Protein AF-A0A0F9GD75-F1 (afdb_monomer_lite)

pLDDT: mean 78.88, std 12.41, range [39.81, 94.0]

Foldseek 3Di:
DVVVVVLVVLLVVLVVLLVQLVVLQVVLVVVVVCVVVPVVDDDPPCPPVSVVSNLVSVVSNLVSVLSVDPALLVNLVSLLVNLVVLQVQLVVVLVVCVVPPVNCVVCVVVNVVSCVSNVSSVVSNVSSVCSNVVVVD

Organism: NCBI:txid412755

Structure (mmCIF, N/CA/C/O backbone):
data_AF-A0A0F9GD75-F1
#
_entry.id   AF-A0A0F9GD75-F1
#
loop_
_atom_site.group_PDB
_atom_site.id
_atom_site.type_symbol
_atom_site.label_atom_id
_atom_site.label_alt_id
_atom_site.label_comp_id
_atom_site.label_asym_id
_atom_site.label_entity_id
_atom_site.label_seq_id
_atom_site.pdbx_PDB_ins_code
_atom_site.Cartn_x
_atom_site.Cartn_y
_atom_site.Cartn_z
_atom_site.occupancy
_atom_site.B_iso_or_equiv
_atom_site.auth_seq_id
_atom_site.auth_comp_id
_atom_site.auth_asym_id
_atom_site.auth_atom_id
_atom_site.pdbx_PDB_model_num
ATOM 1 N N . MET A 1 1 ? -28.065 5.789 19.081 1.00 60.69 1 MET A N 1
ATOM 2 C CA . MET A 1 1 ? -28.651 5.471 17.757 1.00 60.69 1 MET A CA 1
ATOM 3 C C . MET A 1 1 ? -27.779 5.992 16.607 1.00 60.69 1 MET A C 1
ATOM 5 O O . MET A 1 1 ? -27.308 5.178 15.826 1.00 60.69 1 MET A O 1
ATOM 9 N N . ILE A 1 2 ? -27.422 7.285 16.589 1.00 64.50 2 ILE A N 1
ATOM 10 C CA . ILE A 1 2 ? -26.585 7.931 15.545 1.00 64.50 2 ILE A CA 1
ATOM 11 C C . ILE A 1 2 ? -25.195 7.270 15.353 1.00 64.50 2 ILE A C 1
ATOM 13 O O . ILE A 1 2 ? -24.744 7.073 14.228 1.00 64.50 2 ILE A O 1
ATOM 17 N N . GLN A 1 3 ? -24.518 6.856 16.433 1.00 66.56 3 GLN A N 1
ATOM 18 C CA . GLN A 1 3 ? -23.205 6.188 16.340 1.00 66.56 3 GLN A CA 1
ATOM 19 C C . GLN A 1 3 ? -23.253 4.785 15.710 1.00 66.56 3 GLN A C 1
ATOM 21 O O . GLN A 1 3 ? -22.283 4.345 15.103 1.00 66.56 3 GLN A O 1
ATOM 26 N N . ILE A 1 4 ? -24.365 4.061 15.845 1.00 71.81 4 ILE A N 1
ATOM 27 C CA . ILE A 1 4 ? -24.485 2.696 15.305 1.00 71.81 4 ILE A CA 1
ATOM 28 C C . ILE A 1 4 ? -24.659 2.760 13.785 1.00 71.81 4 ILE A C 1
ATOM 30 O O . ILE A 1 4 ? -24.109 1.943 13.045 1.00 71.81 4 ILE A O 1
ATOM 34 N N . GLU A 1 5 ? -25.395 3.762 13.318 1.00 72.69 5 GLU A N 1
ATOM 35 C CA . GLU A 1 5 ? -25.650 3.997 11.904 1.00 72.69 5 GLU A CA 1
ATOM 36 C C . GLU A 1 5 ? -24.378 4.436 11.165 1.00 72.69 5 GLU A C 1
ATOM 38 O O . GLU A 1 5 ? -24.055 3.884 10.111 1.00 72.69 5 GLU A O 1
ATOM 43 N N . SER A 1 6 ? -23.565 5.312 11.768 1.00 77.38 6 SER A N 1
ATOM 44 C CA . SER A 1 6 ? -22.284 5.732 11.183 1.00 77.38 6 SER A CA 1
ATOM 45 C C . SER A 1 6 ? -21.274 4.581 11.062 1.00 77.38 6 SER A C 1
ATOM 47 O O . SER A 1 6 ? -20.590 4.464 10.041 1.00 77.38 6 SER A O 1
ATOM 49 N N . ILE A 1 7 ? -21.227 3.673 12.044 1.00 78.75 7 ILE A N 1
ATOM 50 C CA . ILE A 1 7 ? -20.385 2.467 11.995 1.00 78.75 7 ILE A CA 1
ATOM 51 C C . ILE A 1 7 ? -20.845 1.524 10.876 1.00 78.75 7 ILE A C 1
ATOM 53 O O . ILE A 1 7 ? -20.011 0.994 10.136 1.00 78.75 7 ILE A O 1
ATOM 57 N N . LYS A 1 8 ? -22.160 1.323 10.713 1.00 83.31 8 LYS A N 1
ATOM 58 C CA . LYS A 1 8 ? -22.709 0.499 9.623 1.00 83.31 8 LYS A CA 1
ATOM 59 C C . LYS A 1 8 ? -22.344 1.067 8.249 1.00 83.31 8 LYS A C 1
ATOM 61 O O . LYS A 1 8 ? -21.915 0.313 7.377 1.00 83.31 8 LYS A O 1
ATOM 66 N N . VAL A 1 9 ? -22.437 2.386 8.069 1.00 85.38 9 VAL A N 1
ATOM 67 C CA . VAL A 1 9 ? -22.056 3.055 6.815 1.00 85.38 9 VAL A CA 1
ATOM 68 C C . VAL A 1 9 ? -20.557 2.910 6.532 1.00 85.38 9 VAL A C 1
ATOM 70 O O . VAL A 1 9 ? -20.184 2.596 5.401 1.00 85.38 9 VAL A O 1
ATOM 73 N N . GLN A 1 10 ? -19.691 3.071 7.540 1.00 85.00 10 GLN A N 1
ATOM 74 C CA . GLN A 1 10 ? -18.244 2.879 7.372 1.00 85.00 10 GLN A CA 1
ATOM 75 C C . GLN A 1 10 ? -17.892 1.452 6.949 1.00 85.00 10 GLN A C 1
ATOM 77 O O . GLN A 1 10 ? -17.134 1.275 5.998 1.00 85.00 10 GLN A O 1
ATOM 82 N N . LYS A 1 11 ? -18.482 0.438 7.593 1.00 86.19 11 LYS A N 1
ATOM 83 C CA . LYS A 1 11 ? -18.265 -0.969 7.220 1.00 86.19 11 LYS 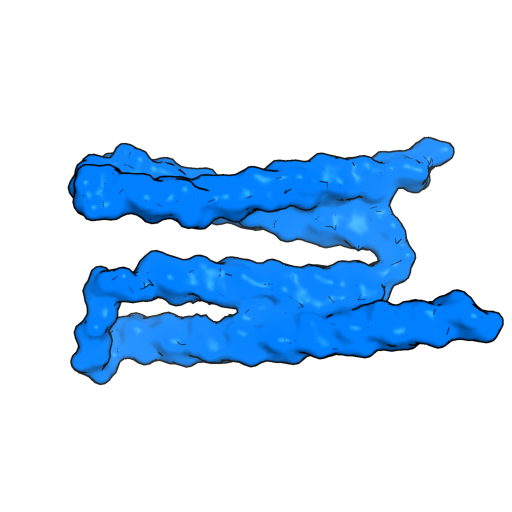A CA 1
ATOM 84 C C . LYS A 1 11 ? -18.767 -1.280 5.810 1.00 86.19 11 LYS A C 1
ATOM 86 O O . LYS A 1 11 ? -18.106 -2.007 5.078 1.00 86.19 11 LYS A O 1
ATOM 91 N N . ARG A 1 12 ? -19.895 -0.694 5.392 1.00 88.69 12 ARG A N 1
ATOM 92 C CA . ARG A 1 12 ? -20.413 -0.849 4.022 1.00 88.69 12 ARG A CA 1
ATOM 93 C C . ARG A 1 12 ? -19.458 -0.258 2.982 1.00 88.69 12 ARG A C 1
ATOM 95 O O . ARG A 1 12 ? -19.184 -0.911 1.982 1.00 88.69 12 ARG A O 1
ATOM 102 N N . ARG A 1 13 ? -18.911 0.938 3.232 1.00 88.69 13 ARG A N 1
ATOM 103 C CA . ARG A 1 13 ? -17.870 1.544 2.377 1.00 88.69 13 ARG A CA 1
ATOM 104 C C . ARG A 1 13 ? -16.609 0.685 2.334 1.00 88.69 13 ARG A C 1
ATOM 106 O O . ARG A 1 13 ? -16.054 0.478 1.264 1.00 88.69 13 ARG A O 1
ATOM 113 N N . GLY A 1 14 ? -16.212 0.136 3.478 1.00 87.62 14 GLY A N 1
ATOM 114 C CA . GLY A 1 14 ? -15.147 -0.853 3.587 1.00 87.62 14 GLY A CA 1
ATOM 115 C C . GLY A 1 14 ? -15.327 -2.054 2.677 1.00 87.62 14 GLY A C 1
ATOM 116 O O . GLY A 1 14 ? -14.421 -2.416 1.938 1.00 87.62 14 GLY A O 1
ATOM 117 N N . LEU A 1 15 ? -16.518 -2.649 2.713 1.00 90.62 15 LEU A N 1
ATOM 118 C CA . LEU A 1 15 ? -16.860 -3.813 1.903 1.00 90.62 15 LEU A CA 1
ATOM 119 C C . LEU A 1 15 ? -16.798 -3.489 0.405 1.00 90.62 15 LEU A C 1
ATOM 121 O O . LEU A 1 15 ? -16.246 -4.265 -0.366 1.00 90.62 15 LEU A O 1
ATOM 125 N N . ILE A 1 16 ? -17.291 -2.312 0.009 1.00 91.19 16 ILE A N 1
ATOM 126 C CA . ILE A 1 16 ? -17.191 -1.820 -1.372 1.00 91.19 16 ILE A CA 1
ATOM 127 C C . ILE A 1 16 ? -15.723 -1.677 -1.791 1.00 91.19 16 ILE A C 1
ATOM 129 O O . ILE A 1 16 ? -15.363 -2.132 -2.871 1.00 91.19 16 ILE A O 1
ATOM 133 N N . LEU A 1 17 ? -14.865 -1.109 -0.936 1.00 88.50 17 LEU A N 1
ATOM 134 C CA . LEU A 1 17 ? -13.429 -1.014 -1.214 1.00 88.50 17 LEU A CA 1
ATOM 135 C C . LEU A 1 17 ? -12.796 -2.399 -1.384 1.00 88.50 17 LEU A C 1
ATOM 137 O O . LEU A 1 17 ? -12.057 -2.598 -2.337 1.00 88.50 17 LEU A O 1
ATOM 141 N N . ILE A 1 18 ? -13.126 -3.375 -0.532 1.00 89.94 18 ILE A N 1
ATOM 142 C CA . ILE A 1 18 ? -12.623 -4.751 -0.684 1.00 89.94 18 ILE A CA 1
ATOM 143 C C . ILE A 1 18 ? -13.038 -5.335 -2.039 1.00 89.94 18 ILE A C 1
ATOM 145 O O . ILE A 1 18 ? -12.194 -5.891 -2.734 1.00 89.94 18 ILE A O 1
ATOM 149 N N . ILE A 1 19 ? -14.305 -5.179 -2.438 1.00 91.12 19 ILE A N 1
ATOM 150 C CA . ILE A 1 19 ? -14.795 -5.669 -3.735 1.00 91.12 19 ILE A CA 1
ATOM 151 C C . ILE A 1 19 ? -14.034 -5.007 -4.887 1.00 91.12 19 ILE A C 1
ATOM 153 O O . ILE A 1 19 ? -13.560 -5.704 -5.779 1.00 91.12 19 ILE A O 1
ATOM 157 N N . ILE A 1 20 ? -13.875 -3.681 -4.859 1.00 88.81 20 ILE A N 1
ATOM 158 C CA . ILE A 1 20 ? -13.138 -2.945 -5.896 1.00 88.81 20 ILE A CA 1
ATOM 159 C C . ILE A 1 20 ? -11.682 -3.419 -5.957 1.00 88.81 20 ILE A C 1
ATOM 161 O O . ILE A 1 20 ? -11.176 -3.688 -7.043 1.00 88.81 20 ILE A O 1
ATOM 165 N N . GLY A 1 21 ? -11.024 -3.567 -4.805 1.00 86.88 21 GLY A N 1
ATOM 166 C CA . GLY A 1 21 ? -9.648 -4.053 -4.721 1.00 86.88 21 GLY A CA 1
ATOM 167 C C . GLY A 1 21 ? -9.495 -5.466 -5.284 1.00 86.88 21 GLY A C 1
ATOM 168 O O . GLY A 1 21 ? -8.574 -5.717 -6.053 1.00 86.88 21 GLY A O 1
ATOM 169 N N . LEU A 1 22 ? -10.428 -6.372 -4.974 1.00 89.50 22 LEU A N 1
ATOM 170 C CA . LEU A 1 22 ? -10.442 -7.732 -5.520 1.00 89.50 22 LEU A CA 1
ATOM 171 C C . LEU A 1 22 ? -10.647 -7.753 -7.037 1.00 89.50 22 LEU A C 1
ATOM 173 O O . LEU A 1 22 ? -9.955 -8.498 -7.724 1.00 89.50 22 LEU A O 1
ATOM 177 N N . ILE A 1 23 ? -11.557 -6.931 -7.568 1.00 90.00 23 ILE A N 1
ATOM 178 C CA . ILE A 1 23 ? -11.765 -6.810 -9.020 1.00 90.00 23 ILE A CA 1
ATOM 179 C C . ILE A 1 23 ? -10.480 -6.333 -9.699 1.00 90.00 23 ILE A C 1
ATOM 181 O O . ILE A 1 23 ? -10.073 -6.915 -10.703 1.00 90.00 23 ILE A O 1
ATOM 185 N N . PHE A 1 24 ? -9.824 -5.315 -9.132 1.00 84.06 24 PHE A N 1
ATOM 186 C CA . PHE A 1 24 ? -8.543 -4.825 -9.636 1.00 84.06 24 PHE A CA 1
ATOM 187 C C . PHE A 1 24 ? -7.484 -5.926 -9.643 1.00 84.06 24 PHE A C 1
ATOM 189 O O . PHE A 1 24 ? -6.869 -6.142 -10.679 1.00 84.06 24 PHE A O 1
ATOM 196 N N . LEU A 1 25 ? -7.330 -6.658 -8.535 1.00 84.94 25 LEU A N 1
ATOM 197 C CA . LEU A 1 25 ? -6.366 -7.756 -8.430 1.00 84.94 25 LEU A CA 1
ATOM 198 C C . LEU A 1 25 ? -6.624 -8.861 -9.454 1.00 84.94 25 LEU A C 1
ATOM 200 O O . LEU A 1 25 ? -5.698 -9.315 -10.114 1.00 84.94 25 LEU A O 1
ATOM 204 N N . ILE A 1 26 ? -7.881 -9.276 -9.626 1.00 85.75 26 ILE A N 1
ATOM 205 C CA . ILE A 1 26 ? -8.238 -10.288 -10.625 1.00 85.75 26 ILE A CA 1
ATOM 206 C C . ILE A 1 26 ? -7.874 -9.795 -12.027 1.00 85.75 26 ILE A C 1
ATOM 208 O O . ILE A 1 26 ? -7.258 -10.532 -12.796 1.00 85.75 26 ILE A O 1
ATOM 212 N N . PHE A 1 27 ? -8.219 -8.548 -12.356 1.00 83.44 27 PHE A N 1
ATOM 213 C CA . PHE A 1 27 ? -7.929 -7.973 -13.665 1.00 83.44 27 PHE A CA 1
ATOM 214 C C . PHE A 1 27 ? -6.423 -7.914 -13.937 1.00 83.44 27 PHE A C 1
ATOM 216 O O . PHE A 1 27 ? -5.970 -8.336 -15.000 1.00 83.44 27 PHE A O 1
ATOM 223 N N . THR A 1 28 ? -5.636 -7.456 -12.964 1.00 77.69 28 THR A N 1
ATOM 224 C CA . THR A 1 28 ? -4.181 -7.356 -13.100 1.00 77.69 28 THR A CA 1
ATOM 225 C C . THR A 1 28 ? -3.508 -8.715 -13.171 1.00 77.69 28 THR A C 1
ATOM 227 O O . THR A 1 28 ? -2.604 -8.885 -13.981 1.00 77.69 28 THR A O 1
ATOM 230 N N . THR A 1 29 ? -3.975 -9.705 -12.405 1.00 80.50 29 THR A N 1
ATOM 231 C CA . THR A 1 29 ? -3.445 -11.072 -12.470 1.00 80.50 29 THR A CA 1
ATOM 232 C C . THR A 1 29 ? -3.758 -11.730 -13.813 1.00 80.50 29 THR A C 1
ATOM 234 O O . THR A 1 29 ? -2.864 -12.318 -14.417 1.00 80.50 29 THR A O 1
ATOM 237 N N . ILE A 1 30 ? -4.988 -11.601 -14.329 1.00 82.00 30 ILE A N 1
ATOM 238 C CA . ILE A 1 30 ? -5.344 -12.104 -15.669 1.00 82.00 30 ILE A CA 1
ATOM 239 C C . ILE A 1 30 ? -4.446 -11.454 -16.722 1.00 82.00 30 ILE A C 1
ATOM 241 O O . ILE A 1 30 ? -3.897 -12.140 -17.582 1.00 82.00 30 ILE A O 1
ATOM 245 N N . TRP A 1 31 ? -4.251 -10.141 -16.628 1.00 74.62 31 TRP A N 1
ATOM 246 C CA . TRP A 1 31 ? -3.400 -9.415 -17.559 1.00 74.62 31 TRP A CA 1
ATOM 247 C C . TRP A 1 31 ? -1.927 -9.840 -17.466 1.00 74.62 31 TRP A C 1
ATOM 249 O O . TRP A 1 31 ? -1.282 -10.061 -18.490 1.00 74.62 31 TRP A O 1
ATOM 259 N N . GLY A 1 32 ? -1.406 -10.023 -16.250 1.00 71.12 32 GLY A N 1
ATOM 260 C CA . GLY A 1 32 ? -0.057 -10.531 -16.003 1.00 71.12 32 GLY A CA 1
ATOM 261 C C . GLY A 1 32 ? 0.158 -11.941 -16.559 1.00 71.12 32 GLY A C 1
ATOM 262 O O . GLY A 1 32 ? 1.216 -12.216 -17.121 1.00 71.12 32 GLY A O 1
ATOM 263 N N . LEU A 1 33 ? -0.855 -12.812 -16.481 1.00 74.69 33 LEU A N 1
ATOM 264 C CA . LEU A 1 33 ? -0.831 -14.148 -17.086 1.00 74.69 33 LEU A CA 1
ATOM 265 C C . LEU A 1 33 ? -0.849 -14.099 -18.619 1.00 74.69 33 LEU A C 1
ATOM 267 O O . LEU A 1 33 ? -0.094 -14.820 -19.263 1.00 74.69 33 LEU A O 1
ATOM 271 N N . ILE A 1 34 ? -1.676 -13.238 -19.220 1.00 72.94 34 ILE A N 1
ATOM 272 C CA . ILE A 1 34 ? -1.708 -13.061 -20.683 1.00 72.94 34 ILE A CA 1
ATOM 273 C C . ILE A 1 34 ? -0.341 -12.587 -21.193 1.00 72.94 34 ILE A C 1
ATOM 275 O O . ILE A 1 34 ? 0.142 -13.074 -22.218 1.00 72.94 34 ILE A O 1
ATOM 279 N N . TRP A 1 35 ? 0.291 -11.670 -20.455 1.00 65.31 35 TRP A N 1
ATOM 280 C CA . TRP A 1 35 ? 1.636 -11.189 -20.752 1.00 65.31 35 TRP A CA 1
ATOM 281 C C . TRP A 1 35 ? 2.694 -12.293 -20.614 1.00 65.31 35 TRP A C 1
ATOM 283 O O . TRP A 1 35 ? 3.491 -12.493 -21.531 1.00 65.31 35 TRP A O 1
ATOM 293 N N . SER A 1 36 ? 2.688 -13.044 -19.507 1.00 64.00 36 SER A N 1
ATOM 294 C CA . SER A 1 36 ? 3.699 -14.078 -19.236 1.00 64.00 36 SER A CA 1
ATOM 295 C C . SER A 1 36 ? 3.611 -15.278 -20.179 1.00 64.00 36 SER A C 1
ATOM 297 O O . SER A 1 36 ? 4.634 -15.875 -20.508 1.00 64.00 36 SER A O 1
ATOM 299 N N . LEU A 1 37 ? 2.412 -15.596 -20.669 1.00 70.56 37 LEU A N 1
ATOM 300 C CA . LEU A 1 37 ? 2.176 -16.665 -21.640 1.00 70.56 37 LEU A CA 1
ATOM 301 C C . LEU A 1 37 ? 2.519 -16.268 -23.085 1.00 70.56 37 LEU A C 1
ATOM 303 O O . LEU A 1 37 ? 2.310 -17.074 -23.989 1.00 70.56 37 LEU A O 1
ATOM 307 N N . GLN A 1 38 ? 3.036 -15.052 -23.315 1.00 61.84 38 GLN A N 1
ATOM 308 C CA . GLN A 1 38 ? 3.430 -14.548 -24.636 1.00 61.84 38 GLN A CA 1
ATOM 309 C C . GLN A 1 38 ? 2.349 -14.783 -25.707 1.00 61.84 38 GLN A C 1
ATOM 311 O O . GLN A 1 38 ? 2.664 -15.112 -26.850 1.00 61.84 38 GLN A O 1
ATOM 316 N N . LEU A 1 39 ? 1.065 -14.612 -25.355 1.00 57.31 39 LEU A N 1
ATOM 317 C CA . LEU A 1 39 ? -0.096 -14.918 -26.211 1.00 57.31 39 LEU A CA 1
ATOM 318 C C . LEU A 1 39 ? -0.265 -13.963 -27.419 1.00 57.31 39 LEU A C 1
ATOM 320 O O . LEU A 1 39 ? -1.376 -13.684 -27.857 1.00 57.31 39 LEU A O 1
ATOM 324 N N . GLY A 1 40 ? 0.828 -13.446 -27.986 1.00 46.00 40 GLY A N 1
ATOM 325 C CA . GLY A 1 40 ? 0.848 -12.700 -29.247 1.00 46.00 40 GLY A CA 1
ATOM 326 C C . GLY A 1 40 ? 0.347 -11.256 -29.172 1.00 46.00 40 GLY A C 1
ATOM 327 O O . GLY A 1 40 ? 0.382 -10.550 -30.177 1.00 46.00 40 GLY A O 1
ATOM 328 N N . ILE A 1 41 ? -0.075 -10.774 -28.002 1.00 49.47 41 ILE A N 1
ATOM 329 C CA . ILE A 1 41 ? -0.420 -9.363 -27.813 1.00 49.47 41 ILE A CA 1
ATOM 330 C C . ILE A 1 41 ? 0.869 -8.630 -27.433 1.00 49.47 41 ILE A C 1
ATOM 332 O O . ILE A 1 41 ? 1.374 -8.763 -26.320 1.00 49.47 41 ILE A O 1
ATOM 336 N N . TYR A 1 42 ? 1.442 -7.905 -28.395 1.00 44.56 42 TYR A N 1
ATOM 337 C CA . TYR A 1 42 ? 2.646 -7.091 -28.225 1.00 44.56 42 TYR A CA 1
ATOM 338 C C . TYR A 1 42 ? 2.466 -6.082 -27.082 1.00 44.56 42 TYR A C 1
ATOM 340 O O . TYR A 1 42 ? 1.771 -5.079 -27.226 1.00 44.56 42 TYR A O 1
ATOM 348 N N . VAL A 1 43 ? 3.122 -6.326 -25.948 1.00 44.88 43 VAL A N 1
ATOM 349 C CA . VAL A 1 43 ? 3.118 -5.429 -24.784 1.00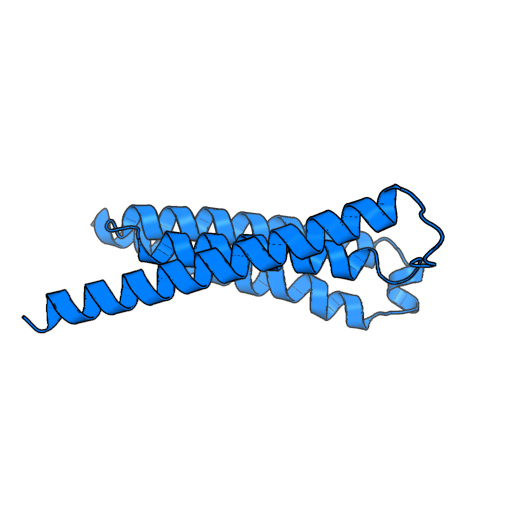 44.88 43 VAL A CA 1
ATOM 350 C C . VAL A 1 43 ? 4.548 -5.304 -24.251 1.00 44.88 43 VAL A C 1
ATOM 352 O O . VAL A 1 43 ? 4.871 -5.702 -23.135 1.00 44.88 43 VAL A O 1
ATOM 355 N N . LEU A 1 44 ? 5.447 -4.767 -25.079 1.00 39.81 44 LEU A N 1
ATOM 356 C CA . LEU A 1 44 ? 6.809 -4.415 -24.650 1.00 39.81 44 LEU A CA 1
ATOM 357 C C . LEU A 1 44 ? 6.852 -3.083 -23.873 1.00 39.81 44 LEU A C 1
ATOM 359 O O . LEU A 1 44 ? 7.841 -2.801 -23.212 1.00 39.81 44 LEU A O 1
ATOM 363 N N . ALA A 1 45 ? 5.759 -2.306 -23.875 1.00 44.97 45 ALA A N 1
ATOM 364 C CA . ALA A 1 45 ? 5.678 -0.997 -23.218 1.00 44.97 45 ALA A CA 1
ATOM 365 C C . ALA A 1 45 ? 4.809 -0.951 -21.940 1.00 44.97 45 ALA A C 1
ATOM 367 O O . ALA A 1 45 ? 4.771 0.087 -21.286 1.00 44.97 45 ALA A O 1
ATOM 368 N N . MET A 1 46 ? 4.104 -2.029 -21.546 1.00 50.66 46 MET A N 1
ATOM 369 C CA . MET A 1 46 ? 3.178 -1.980 -20.387 1.00 50.66 46 MET A CA 1
ATOM 370 C C . MET A 1 46 ? 3.537 -2.862 -19.182 1.00 50.66 46 MET A C 1
ATOM 372 O O . MET A 1 46 ? 2.715 -3.005 -18.279 1.00 50.66 46 MET A O 1
ATOM 376 N N . GLY A 1 47 ? 4.759 -3.399 -19.101 1.00 53.88 47 GLY A N 1
ATOM 377 C CA . GLY A 1 47 ? 5.193 -4.179 -17.930 1.00 53.88 47 GLY A CA 1
ATOM 378 C C . GLY A 1 47 ? 5.131 -3.381 -16.618 1.00 53.88 47 GLY A C 1
ATOM 379 O O . GLY A 1 47 ? 4.617 -3.865 -15.613 1.00 53.88 47 GLY A O 1
ATOM 380 N N . TYR A 1 48 ? 5.567 -2.118 -16.645 1.00 56.25 48 TYR A N 1
ATOM 381 C CA . TYR A 1 48 ? 5.510 -1.231 -15.480 1.00 56.25 48 TYR A CA 1
ATOM 382 C C . TYR A 1 48 ? 4.068 -0.930 -15.023 1.00 56.25 48 TYR A C 1
ATOM 384 O O . TYR A 1 48 ? 3.780 -1.150 -13.845 1.00 56.25 48 TYR A O 1
ATOM 392 N N . PRO A 1 49 ? 3.134 -0.505 -15.902 1.00 61.09 49 PRO A N 1
ATOM 393 C CA . PRO A 1 49 ? 1.730 -0.301 -15.546 1.00 61.09 49 PRO A CA 1
ATOM 394 C C . PRO A 1 49 ? 1.081 -1.468 -14.795 1.00 61.09 49 PRO A C 1
ATOM 396 O O . PRO A 1 49 ? 0.385 -1.227 -13.813 1.00 61.09 49 PRO A O 1
ATOM 399 N N . ILE A 1 50 ? 1.323 -2.719 -15.203 1.00 62.28 50 ILE A N 1
ATOM 400 C CA . ILE A 1 50 ? 0.700 -3.905 -14.584 1.00 62.28 50 ILE A CA 1
ATOM 401 C C . ILE A 1 50 ? 1.092 -4.020 -13.109 1.00 62.28 50 ILE A C 1
ATOM 403 O O . ILE A 1 50 ? 0.226 -4.185 -12.250 1.00 62.28 50 ILE A O 1
ATOM 407 N N . ILE A 1 51 ? 2.382 -3.856 -12.807 1.00 63.91 51 ILE A N 1
ATOM 408 C CA . ILE A 1 51 ? 2.882 -3.940 -11.432 1.00 63.91 51 ILE A CA 1
ATOM 409 C C . ILE A 1 51 ? 2.350 -2.769 -10.594 1.00 63.91 51 ILE A C 1
ATOM 411 O O . ILE A 1 51 ? 1.995 -2.945 -9.428 1.00 63.91 51 ILE A O 1
ATOM 415 N N . TYR A 1 52 ? 2.209 -1.581 -11.194 1.00 66.44 52 TYR A N 1
ATOM 416 C CA . TYR A 1 52 ? 1.553 -0.451 -10.532 1.00 66.44 52 TYR A CA 1
ATOM 417 C C . TYR A 1 52 ? 0.100 -0.766 -10.177 1.00 66.44 52 TYR A C 1
ATOM 419 O O . TYR A 1 52 ? -0.311 -0.542 -9.037 1.00 66.44 52 TYR A O 1
ATOM 427 N N . PHE A 1 53 ? -0.674 -1.317 -11.113 1.00 71.06 53 PHE A N 1
ATOM 428 C CA . PHE A 1 53 ? -2.071 -1.656 -10.863 1.00 71.06 53 PHE A CA 1
ATOM 429 C C . PHE A 1 53 ? -2.236 -2.743 -9.793 1.00 71.06 53 PHE A C 1
ATOM 431 O O . PHE A 1 53 ? -3.161 -2.636 -8.985 1.00 71.06 53 PHE A O 1
ATOM 438 N N . GLU A 1 54 ? -1.338 -3.733 -9.718 1.00 72.00 54 GLU A N 1
ATOM 439 C CA . GLU A 1 54 ? -1.356 -4.726 -8.633 1.00 72.00 54 GLU A CA 1
ATOM 440 C C . GLU A 1 54 ? -1.154 -4.067 -7.267 1.00 72.00 54 GLU A C 1
ATOM 442 O O . GLU A 1 54 ? -1.944 -4.286 -6.347 1.00 72.00 54 GLU A O 1
ATOM 447 N N . VAL A 1 55 ? -0.149 -3.194 -7.140 1.00 75.12 55 VAL A N 1
ATOM 448 C CA . VAL A 1 55 ? 0.123 -2.464 -5.892 1.00 75.12 55 VAL A CA 1
ATOM 449 C C . VAL A 1 55 ? -1.084 -1.611 -5.485 1.00 75.12 55 VAL A C 1
ATOM 451 O O . VAL A 1 55 ? -1.472 -1.617 -4.314 1.00 75.12 55 VAL A O 1
ATOM 454 N N . PHE A 1 56 ? -1.741 -0.935 -6.434 1.00 78.44 56 PHE A N 1
ATOM 455 C CA . PHE A 1 56 ? -2.975 -0.188 -6.167 1.00 78.44 56 PHE A CA 1
ATOM 456 C C . PHE A 1 56 ? -4.147 -1.090 -5.749 1.00 78.44 56 PHE A C 1
ATOM 458 O O . PHE A 1 56 ? -4.880 -0.737 -4.822 1.00 78.44 56 PHE A O 1
ATOM 465 N N . GLY A 1 57 ? -4.308 -2.263 -6.365 1.00 80.88 57 GLY A N 1
ATOM 466 C CA . GLY A 1 57 ? -5.324 -3.247 -5.980 1.00 80.88 57 GLY A CA 1
ATOM 467 C C . GLY A 1 57 ? -5.146 -3.728 -4.537 1.00 80.88 57 GLY A C 1
ATOM 468 O O . GLY A 1 57 ? -6.098 -3.702 -3.749 1.00 80.88 57 GLY A O 1
ATOM 469 N N . ILE A 1 58 ? -3.908 -4.065 -4.154 1.00 81.62 58 ILE A N 1
ATOM 470 C CA . ILE A 1 58 ? -3.553 -4.438 -2.776 1.00 81.62 58 ILE A CA 1
ATOM 471 C C . ILE A 1 58 ? -3.860 -3.283 -1.815 1.00 81.62 58 ILE A C 1
ATOM 473 O O . ILE A 1 58 ? -4.473 -3.497 -0.768 1.00 81.62 58 ILE A O 1
ATOM 477 N N . LEU A 1 59 ? -3.490 -2.048 -2.167 1.00 84.19 59 LEU A N 1
ATOM 478 C CA . LEU A 1 59 ? -3.753 -0.876 -1.330 1.00 84.19 59 LEU A CA 1
ATOM 479 C C . LEU A 1 59 ? -5.237 -0.665 -1.047 1.00 84.19 59 LEU A C 1
ATOM 481 O O . LEU A 1 59 ? -5.622 -0.449 0.104 1.00 84.19 59 LEU A O 1
ATOM 485 N N . ILE A 1 60 ? -6.071 -0.728 -2.083 1.00 85.62 60 ILE A N 1
ATOM 486 C CA . ILE A 1 60 ? -7.520 -0.556 -1.958 1.00 85.62 60 ILE A CA 1
ATOM 487 C C . ILE A 1 60 ? -8.101 -1.637 -1.038 1.00 85.62 60 ILE A C 1
ATOM 489 O O . ILE A 1 60 ? -8.923 -1.338 -0.166 1.00 85.62 60 ILE A O 1
ATOM 493 N N . LEU A 1 61 ? -7.629 -2.877 -1.175 1.00 86.81 61 LEU A N 1
ATOM 494 C CA . LEU A 1 61 ? -8.062 -3.997 -0.346 1.00 86.81 61 LEU A CA 1
ATOM 495 C C . LEU A 1 61 ? -7.674 -3.786 1.126 1.00 86.81 61 LEU A C 1
ATOM 497 O O . LEU A 1 61 ? -8.520 -3.912 2.017 1.00 86.81 61 LEU A O 1
ATOM 501 N N . LEU A 1 62 ? -6.429 -3.382 1.395 1.00 86.25 62 LEU A N 1
ATOM 502 C CA . LEU A 1 62 ? -5.950 -3.098 2.750 1.00 86.25 62 LEU A CA 1
ATOM 503 C C . LEU A 1 62 ? -6.678 -1.894 3.380 1.00 86.25 62 LEU A C 1
ATOM 505 O O . LEU A 1 62 ? -7.017 -1.935 4.564 1.00 86.25 62 LEU A O 1
ATOM 509 N N . LEU A 1 63 ? -7.012 -0.856 2.603 1.00 86.06 63 LEU A N 1
ATOM 510 C CA . LEU A 1 63 ? -7.871 0.249 3.054 1.00 86.06 63 LEU A CA 1
ATOM 511 C C . LEU A 1 63 ? -9.300 -0.214 3.365 1.00 86.06 63 LEU A C 1
ATOM 513 O O . LEU A 1 63 ? -9.911 0.258 4.326 1.00 86.06 63 LEU A O 1
ATOM 517 N N . GLY A 1 64 ? -9.828 -1.166 2.600 1.00 86.56 64 GLY A N 1
ATOM 518 C CA . GLY A 1 64 ? -11.083 -1.838 2.909 1.00 86.56 64 GLY A CA 1
ATOM 519 C C . GLY A 1 64 ? -11.025 -2.537 4.269 1.00 86.56 64 GLY A C 1
ATOM 520 O O . GLY A 1 64 ? -11.832 -2.231 5.149 1.00 86.56 64 GLY A O 1
ATOM 521 N N . ILE A 1 65 ? -10.013 -3.383 4.495 1.00 88.38 65 ILE A N 1
ATOM 522 C CA . ILE A 1 65 ? -9.773 -4.077 5.777 1.00 88.38 65 ILE A CA 1
ATOM 523 C C . ILE A 1 65 ? -9.636 -3.081 6.935 1.00 88.38 65 ILE A C 1
ATOM 525 O O . ILE A 1 65 ? -10.208 -3.290 8.008 1.00 88.38 65 ILE A O 1
ATOM 529 N N . TYR A 1 66 ? -8.946 -1.960 6.716 1.00 87.12 66 TYR A N 1
ATOM 530 C CA . TYR A 1 66 ? -8.754 -0.908 7.716 1.00 87.12 66 TYR A CA 1
ATOM 531 C C . TYR A 1 66 ? -10.074 -0.401 8.324 1.00 87.12 66 TYR A C 1
ATOM 533 O O . TYR A 1 66 ? -10.129 -0.074 9.515 1.00 87.12 66 TYR A O 1
ATOM 541 N N . THR A 1 67 ? -11.161 -0.368 7.547 1.00 87.25 67 THR A N 1
ATOM 542 C CA . THR A 1 67 ? -12.481 0.059 8.044 1.00 87.25 67 THR A CA 1
ATOM 543 C C . THR A 1 67 ? -13.128 -0.941 9.011 1.00 87.25 67 THR A C 1
ATOM 545 O O . THR A 1 67 ? -13.910 -0.531 9.871 1.00 87.25 67 THR A O 1
ATOM 548 N N . PHE A 1 68 ? -12.786 -2.230 8.916 1.00 86.50 68 PHE A N 1
ATOM 549 C CA . PHE A 1 68 ? -13.337 -3.293 9.762 1.00 86.50 68 PHE A CA 1
ATOM 550 C C . PHE A 1 68 ? -12.595 -3.452 11.084 1.00 86.50 68 PHE A C 1
ATOM 552 O O . PHE A 1 68 ? -13.157 -3.982 12.044 1.00 86.50 68 PHE A O 1
ATOM 559 N N . LEU A 1 69 ? -11.355 -2.968 11.162 1.00 86.81 69 LEU A N 1
ATOM 560 C CA . LEU A 1 69 ? -10.591 -2.987 12.399 1.00 86.81 69 LEU A CA 1
ATOM 561 C C . LEU A 1 69 ? -11.282 -2.112 13.452 1.00 86.81 69 LEU A C 1
ATOM 563 O O . LEU A 1 69 ? -11.588 -0.945 13.221 1.00 86.81 69 LEU A O 1
ATOM 567 N N . SER A 1 70 ? -11.527 -2.667 14.634 1.00 81.00 70 SER A N 1
ATOM 568 C CA . SER A 1 70 ? -12.113 -1.935 15.764 1.00 81.00 70 SER A CA 1
ATOM 569 C C . SER A 1 70 ? -11.043 -1.227 16.598 1.00 81.00 70 SER A C 1
ATOM 571 O O . SER A 1 70 ? -11.245 -0.107 17.062 1.00 81.00 70 SER A O 1
ATOM 573 N N . SER A 1 71 ? -9.876 -1.857 16.750 1.00 85.38 71 SER A N 1
ATOM 574 C CA . SER A 1 71 ? -8.774 -1.346 17.565 1.00 85.38 71 SER A CA 1
ATOM 575 C C . SER A 1 71 ? -7.958 -0.273 16.824 1.00 85.38 71 SER A C 1
ATOM 577 O O . SER A 1 71 ? -7.414 -0.560 15.752 1.00 85.38 71 SER A O 1
ATOM 579 N N . PRO A 1 72 ? -7.781 0.937 17.401 1.00 83.00 72 PRO A N 1
ATOM 580 C CA . PRO A 1 72 ? -6.887 1.965 16.862 1.00 83.00 72 PRO A CA 1
ATOM 581 C C . PRO A 1 72 ? -5.443 1.481 16.685 1.00 83.00 72 PRO A C 1
ATOM 583 O O . PRO A 1 72 ? -4.790 1.869 15.719 1.00 83.00 72 PRO A O 1
ATOM 586 N N . ARG A 1 73 ? -4.975 0.585 17.567 1.00 86.44 73 ARG A N 1
ATOM 587 C CA . ARG A 1 73 ? -3.641 -0.023 17.483 1.00 86.44 73 ARG A CA 1
ATOM 588 C C . ARG A 1 73 ? -3.512 -0.904 16.245 1.00 86.44 73 ARG A C 1
ATOM 590 O O . ARG A 1 73 ? -2.551 -0.756 15.504 1.00 86.44 73 ARG A O 1
ATOM 597 N N . ASN A 1 74 ? -4.498 -1.761 15.975 1.00 88.69 74 ASN A N 1
ATOM 598 C CA . ASN A 1 74 ? -4.474 -2.636 14.797 1.00 88.69 74 ASN A CA 1
ATOM 599 C C . ASN A 1 74 ? -4.576 -1.813 13.509 1.00 88.69 74 ASN A C 1
ATOM 601 O O . ASN A 1 74 ? -3.910 -2.123 12.529 1.00 88.69 74 ASN A O 1
ATOM 605 N N . LYS A 1 75 ? -5.359 -0.724 13.529 1.00 88.88 75 LYS A N 1
ATOM 606 C CA . LYS A 1 75 ? -5.387 0.267 12.446 1.00 88.88 75 LYS A CA 1
ATOM 607 C C . LYS A 1 75 ? -4.012 0.889 12.216 1.00 88.88 75 LYS A C 1
ATOM 609 O O . LYS A 1 75 ? -3.588 0.996 11.074 1.00 88.88 75 LYS A O 1
ATOM 614 N N . GLY A 1 76 ? -3.326 1.283 13.288 1.00 89.69 76 GLY A N 1
ATOM 615 C CA . GLY A 1 76 ? -1.970 1.822 13.218 1.00 89.69 76 GLY A CA 1
ATOM 616 C C . GLY A 1 76 ? -0.966 0.815 12.656 1.00 89.69 76 GLY A C 1
ATOM 617 O O . GLY A 1 76 ? -0.241 1.148 11.729 1.00 89.69 76 GLY A O 1
ATOM 618 N N . LEU A 1 77 ? -0.987 -0.431 13.137 1.00 91.31 77 LEU A N 1
ATOM 619 C CA . LEU A 1 77 ? -0.141 -1.516 12.625 1.00 91.31 77 LEU A CA 1
ATOM 620 C C . LEU A 1 77 ? -0.387 -1.793 11.140 1.00 91.31 77 LEU A C 1
ATOM 622 O O . LEU A 1 77 ? 0.564 -1.922 10.378 1.00 91.31 77 LEU A O 1
ATOM 626 N N . LEU A 1 78 ? -1.649 -1.829 10.711 1.00 91.06 78 LEU A N 1
ATOM 627 C CA . LEU A 1 78 ? -1.980 -2.021 9.303 1.00 91.06 78 LEU A CA 1
ATOM 628 C C . LEU A 1 78 ? -1.447 -0.870 8.435 1.00 91.06 78 LEU A C 1
ATOM 630 O O . LEU A 1 78 ? -0.880 -1.125 7.380 1.00 91.06 78 LEU A O 1
ATOM 634 N N . LEU A 1 79 ? -1.569 0.382 8.891 1.00 91.00 79 LEU A N 1
ATOM 635 C CA . LEU A 1 79 ? -0.994 1.536 8.188 1.00 91.00 79 LEU A CA 1
ATOM 636 C C . LEU A 1 79 ? 0.534 1.469 8.110 1.00 91.00 79 LEU A C 1
ATOM 638 O O . LEU A 1 79 ? 1.093 1.866 7.093 1.00 91.00 79 LEU A O 1
ATOM 642 N N . LEU A 1 80 ? 1.200 0.942 9.142 1.00 92.19 80 LEU A N 1
ATOM 643 C CA . LEU A 1 80 ? 2.647 0.721 9.116 1.00 92.19 80 LEU A CA 1
ATOM 644 C C . LEU A 1 80 ? 3.035 -0.317 8.069 1.00 92.19 80 LEU A C 1
ATOM 646 O O . LEU A 1 80 ? 3.950 -0.066 7.294 1.00 92.19 80 LEU A O 1
ATOM 650 N N . ILE A 1 81 ? 2.317 -1.443 8.014 1.00 89.56 81 ILE A N 1
ATOM 651 C CA . ILE A 1 81 ? 2.543 -2.483 7.003 1.00 89.56 81 ILE A CA 1
ATOM 652 C C . ILE A 1 81 ? 2.355 -1.892 5.604 1.00 89.56 81 ILE A C 1
ATOM 654 O O . ILE A 1 81 ? 3.267 -1.971 4.787 1.00 89.56 81 ILE A O 1
ATOM 658 N N . ILE A 1 82 ? 1.222 -1.225 5.354 1.00 88.00 82 ILE A N 1
ATOM 659 C CA . ILE A 1 82 ? 0.939 -0.591 4.060 1.00 88.00 82 ILE A CA 1
ATOM 660 C C . ILE A 1 82 ? 2.040 0.412 3.694 1.00 88.00 82 ILE A C 1
ATOM 662 O O . ILE A 1 82 ? 2.550 0.405 2.574 1.00 88.00 82 ILE A O 1
ATOM 666 N N . GLY A 1 83 ? 2.396 1.288 4.634 1.00 89.56 83 GLY A N 1
ATOM 667 C CA . GLY A 1 83 ? 3.352 2.356 4.394 1.00 89.56 83 GLY A CA 1
ATOM 668 C C . GLY A 1 83 ? 4.765 1.841 4.126 1.00 89.56 83 GLY A C 1
ATOM 669 O O . GLY A 1 83 ? 5.431 2.338 3.222 1.00 89.56 83 GLY A O 1
ATOM 670 N N . LEU A 1 84 ? 5.206 0.808 4.850 1.00 89.75 84 LEU A N 1
ATOM 671 C CA . LEU A 1 84 ? 6.489 0.148 4.604 1.00 89.75 84 LEU A CA 1
ATOM 672 C C . LEU A 1 84 ? 6.515 -0.531 3.238 1.00 89.75 84 LEU A C 1
ATOM 674 O O . LEU A 1 84 ? 7.472 -0.335 2.494 1.00 89.75 84 LEU A O 1
ATOM 678 N N . THR A 1 85 ? 5.464 -1.274 2.879 1.00 86.06 85 THR A N 1
ATOM 679 C CA . THR A 1 85 ? 5.375 -1.918 1.565 1.00 86.06 85 THR A CA 1
ATOM 680 C C . THR A 1 85 ? 5.464 -0.886 0.445 1.00 86.06 85 THR A C 1
ATOM 682 O O . THR A 1 85 ? 6.271 -1.056 -0.464 1.00 86.06 85 THR A O 1
ATOM 685 N N . LEU A 1 86 ? 4.714 0.219 0.529 1.00 86.94 86 LEU A N 1
ATOM 686 C CA . LEU A 1 86 ? 4.766 1.269 -0.492 1.00 86.94 86 LEU A CA 1
ATOM 687 C C . LEU A 1 86 ? 6.129 1.943 -0.599 1.00 86.94 86 LEU A C 1
ATOM 689 O O . LEU A 1 86 ? 6.612 2.159 -1.709 1.00 86.94 86 LEU A O 1
ATOM 693 N N . SER A 1 87 ? 6.751 2.253 0.537 1.00 89.69 87 SER A N 1
ATOM 694 C CA . SER A 1 87 ? 8.075 2.869 0.558 1.00 89.69 87 SER A CA 1
ATOM 695 C C . SER A 1 87 ? 9.130 1.942 -0.037 1.00 89.69 87 SER A C 1
ATOM 697 O O . SER A 1 87 ? 9.887 2.374 -0.897 1.00 89.69 87 SER A O 1
ATOM 699 N N . ILE A 1 88 ? 9.160 0.665 0.361 1.00 85.88 88 ILE A N 1
ATOM 700 C CA . ILE A 1 88 ? 10.134 -0.313 -0.148 1.00 85.88 88 ILE A CA 1
ATOM 701 C C . ILE A 1 88 ? 9.961 -0.503 -1.656 1.00 85.88 88 ILE A C 1
ATOM 703 O O . ILE A 1 88 ? 10.936 -0.413 -2.400 1.00 85.88 88 ILE A O 1
ATOM 707 N N . VAL A 1 89 ? 8.725 -0.721 -2.110 1.00 82.56 89 VAL A N 1
ATOM 708 C CA . VAL A 1 89 ? 8.421 -0.936 -3.530 1.00 82.56 89 VAL A CA 1
ATOM 709 C C . VAL A 1 89 ? 8.758 0.310 -4.354 1.00 82.56 89 VAL A C 1
ATOM 711 O O . VAL A 1 89 ? 9.445 0.205 -5.369 1.00 82.56 89 VAL A O 1
ATOM 714 N N . GLY A 1 90 ? 8.343 1.497 -3.905 1.00 83.94 90 GLY A N 1
ATOM 715 C CA . GLY A 1 90 ? 8.641 2.753 -4.592 1.00 83.94 90 GLY A CA 1
ATOM 716 C C . GLY A 1 90 ? 10.141 3.051 -4.657 1.00 83.94 90 GLY A C 1
ATOM 717 O O . GLY A 1 90 ? 10.647 3.404 -5.721 1.00 83.94 90 GLY A O 1
ATOM 718 N N . ILE A 1 91 ? 10.882 2.842 -3.561 1.00 86.69 91 ILE A N 1
ATOM 719 C CA . ILE A 1 91 ? 12.344 3.012 -3.528 1.00 86.69 91 ILE A CA 1
ATOM 720 C C . ILE A 1 91 ? 13.019 2.035 -4.492 1.00 86.69 91 ILE A C 1
ATOM 722 O O . ILE A 1 91 ? 13.867 2.456 -5.275 1.00 86.69 91 ILE A O 1
ATOM 726 N N . TYR A 1 92 ? 12.625 0.759 -4.475 1.00 84.62 92 TYR A N 1
ATOM 727 C CA . TYR A 1 92 ? 13.172 -0.260 -5.371 1.00 84.62 92 TYR A CA 1
ATOM 728 C C . TYR A 1 92 ? 13.029 0.144 -6.845 1.00 84.62 92 TYR A C 1
ATOM 730 O O . TYR A 1 92 ? 14.011 0.143 -7.588 1.00 84.62 92 TYR A O 1
ATOM 738 N N . TYR A 1 93 ? 11.832 0.569 -7.261 1.00 79.12 93 TYR A N 1
ATOM 739 C CA . TYR A 1 93 ? 11.610 1.027 -8.633 1.00 79.12 93 TYR A CA 1
ATOM 740 C C . TYR A 1 93 ? 12.355 2.318 -8.954 1.00 79.12 93 TYR A C 1
ATOM 742 O O . TYR A 1 93 ? 12.946 2.423 -10.027 1.00 79.12 93 TYR A O 1
ATOM 750 N N . THR A 1 94 ? 12.373 3.274 -8.024 1.00 83.00 94 THR A N 1
ATOM 751 C CA . THR A 1 94 ? 13.106 4.534 -8.192 1.00 83.00 94 THR A CA 1
ATOM 752 C C . THR A 1 94 ? 14.589 4.268 -8.442 1.00 83.00 94 THR A C 1
ATOM 754 O O . THR A 1 94 ? 15.156 4.814 -9.385 1.00 83.00 94 THR A O 1
ATOM 757 N N . LEU A 1 95 ? 15.208 3.386 -7.651 1.00 82.88 95 LEU A N 1
ATOM 758 C CA . LEU A 1 95 ? 16.606 2.995 -7.826 1.00 82.88 95 LEU A CA 1
ATOM 759 C C . LEU A 1 95 ? 16.831 2.281 -9.159 1.00 82.88 95 LEU A C 1
ATOM 761 O O . LEU A 1 95 ? 17.752 2.647 -9.880 1.00 82.88 95 LEU A O 1
ATOM 765 N N . ASN A 1 96 ? 15.979 1.322 -9.526 1.00 80.00 96 ASN A N 1
ATOM 766 C CA . ASN A 1 96 ? 16.110 0.616 -10.804 1.00 80.00 96 ASN A CA 1
ATOM 767 C C . ASN A 1 96 ? 16.035 1.557 -12.013 1.00 80.00 96 ASN A C 1
ATOM 769 O O . ASN A 1 96 ? 16.775 1.371 -12.975 1.00 80.00 96 ASN A O 1
ATOM 773 N N . ILE A 1 97 ? 15.171 2.574 -11.970 1.00 77.25 97 ILE A N 1
ATOM 774 C CA . ILE A 1 97 ? 15.053 3.559 -13.053 1.00 77.25 97 ILE A CA 1
ATOM 775 C C . ILE A 1 97 ? 16.242 4.521 -13.056 1.00 77.25 97 ILE A C 1
ATOM 777 O O . ILE A 1 97 ? 16.785 4.799 -14.118 1.00 77.25 97 ILE A O 1
ATOM 781 N N . LEU A 1 98 ? 16.682 5.001 -11.889 1.00 81.31 98 LEU A N 1
ATOM 782 C CA . LEU A 1 98 ? 17.848 5.887 -11.786 1.00 81.31 98 LEU A CA 1
ATOM 783 C C . LEU A 1 98 ? 19.141 5.208 -12.253 1.00 81.31 98 LEU A C 1
ATOM 785 O O . LEU A 1 98 ? 19.981 5.850 -12.877 1.00 81.31 98 LEU A O 1
ATOM 789 N N . LEU A 1 99 ? 19.302 3.920 -11.947 1.00 82.81 99 LEU A N 1
ATOM 790 C CA . LEU A 1 99 ? 20.475 3.136 -12.334 1.00 82.81 99 LEU A CA 1
ATOM 791 C C . LEU A 1 99 ? 20.422 2.694 -13.804 1.00 82.81 99 LEU A C 1
ATOM 793 O O . LEU A 1 99 ? 21.467 2.425 -14.394 1.00 82.81 99 LEU A O 1
ATOM 797 N N . ASN A 1 100 ? 19.235 2.657 -14.416 1.00 81.81 100 ASN A N 1
ATOM 798 C CA . ASN A 1 100 ? 19.074 2.397 -15.839 1.00 81.81 100 ASN 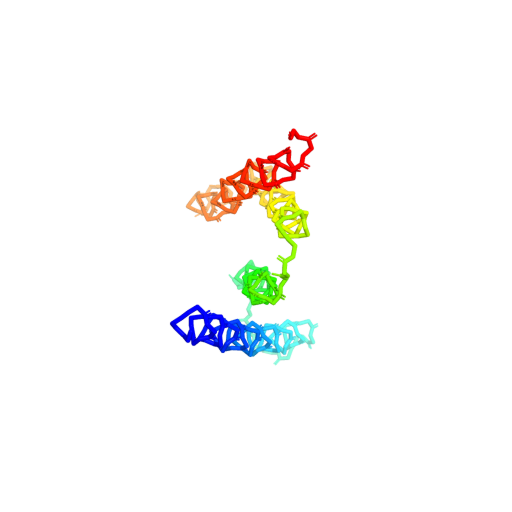A CA 1
ATOM 799 C C . ASN A 1 100 ? 19.039 3.714 -16.635 1.00 81.81 100 ASN A C 1
ATOM 801 O O . ASN A 1 100 ? 17.983 4.289 -16.905 1.00 81.81 100 ASN A O 1
ATOM 805 N N . LEU A 1 101 ? 20.230 4.173 -17.034 1.00 75.75 101 LEU A N 1
ATOM 806 C CA . LEU A 1 101 ? 20.439 5.418 -17.784 1.00 75.75 101 LEU A CA 1
ATOM 807 C C . LEU A 1 101 ? 19.644 5.507 -19.093 1.00 75.75 101 LEU A C 1
ATOM 809 O O . LEU A 1 101 ? 19.356 6.616 -19.541 1.00 75.75 101 LEU A O 1
ATOM 813 N N . GLU A 1 102 ? 19.310 4.374 -19.710 1.00 78.50 102 GLU A N 1
ATOM 814 C CA . GLU A 1 102 ? 18.493 4.339 -20.922 1.00 78.50 102 GLU A CA 1
ATOM 815 C C . GLU A 1 102 ? 17.066 4.796 -20.607 1.00 78.50 102 GLU A C 1
ATOM 817 O O . GLU A 1 102 ? 16.618 5.803 -21.152 1.00 78.50 102 GLU A O 1
ATOM 822 N N . ILE A 1 103 ? 16.418 4.149 -19.630 1.00 71.62 103 ILE A N 1
ATOM 823 C CA . ILE A 1 103 ? 15.055 4.481 -19.181 1.00 71.62 103 ILE A CA 1
ATOM 824 C C . ILE A 1 103 ? 14.992 5.906 -18.624 1.00 71.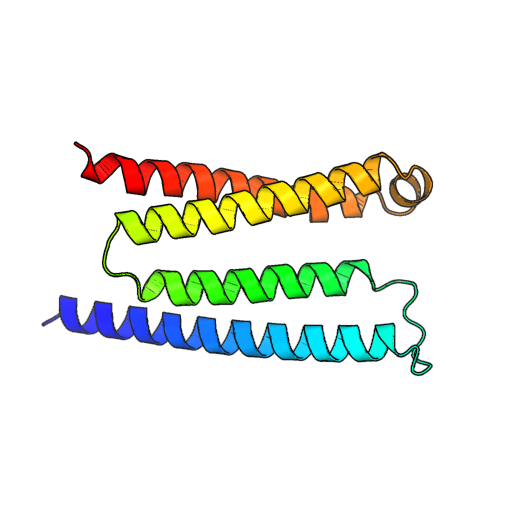62 103 ILE A C 1
ATOM 826 O O . ILE A 1 103 ? 14.066 6.659 -18.923 1.00 71.62 103 ILE A O 1
ATOM 830 N N . PHE A 1 104 ? 15.989 6.303 -17.829 1.00 73.81 104 PHE A N 1
ATOM 831 C CA . PHE A 1 104 ? 16.055 7.647 -17.256 1.00 73.81 104 PHE A CA 1
ATOM 832 C C . PHE A 1 104 ? 16.061 8.742 -18.334 1.00 73.81 104 PHE A C 1
ATOM 834 O O . PHE A 1 104 ? 15.446 9.793 -18.156 1.00 73.81 104 PHE A O 1
ATOM 841 N N . ARG A 1 105 ? 16.758 8.509 -19.455 1.00 77.56 105 ARG A N 1
ATOM 842 C CA . ARG A 1 105 ? 16.845 9.468 -20.564 1.00 77.56 105 ARG A CA 1
ATOM 843 C C . ARG A 1 105 ? 15.613 9.451 -21.459 1.00 77.56 105 ARG A C 1
ATOM 845 O O . ARG A 1 105 ? 15.231 10.513 -21.943 1.00 77.56 105 ARG A O 1
ATOM 852 N N . THR A 1 106 ? 15.020 8.285 -21.699 1.00 77.31 106 THR A N 1
ATOM 853 C CA . THR A 1 106 ? 13.846 8.161 -22.572 1.00 77.31 106 THR A CA 1
ATOM 854 C C . THR A 1 106 ? 12.572 8.637 -21.887 1.00 77.31 106 THR A C 1
ATOM 856 O O . THR A 1 106 ? 11.737 9.268 -22.530 1.00 77.31 106 THR A O 1
ATOM 859 N N . GLU A 1 107 ? 12.419 8.381 -20.587 1.00 73.00 107 GLU A N 1
ATOM 860 C CA . GLU A 1 107 ? 11.165 8.618 -19.870 1.00 73.00 107 GLU A CA 1
ATOM 861 C C . GLU A 1 107 ? 11.388 9.173 -18.446 1.00 73.00 107 GLU A C 1
ATOM 863 O O . GLU A 1 107 ? 10.969 8.567 -17.455 1.00 73.00 107 GLU A O 1
ATOM 868 N N . PRO A 1 108 ? 11.985 10.373 -18.297 1.00 70.94 108 PRO A N 1
ATOM 869 C CA . PRO A 1 108 ? 12.317 10.948 -16.985 1.00 70.94 108 PRO A CA 1
ATOM 870 C C . PRO A 1 108 ? 11.086 11.161 -16.086 1.00 70.94 108 PRO A C 1
ATOM 872 O O . PRO A 1 108 ? 11.172 11.116 -14.859 1.00 70.94 108 PRO A O 1
ATOM 875 N N . GLN A 1 109 ? 9.913 11.342 -16.694 1.00 77.44 109 GLN A N 1
ATOM 876 C CA . GLN A 1 109 ? 8.625 11.460 -16.010 1.00 77.44 109 GLN A CA 1
ATOM 877 C C . GLN A 1 109 ? 8.221 10.207 -15.218 1.00 77.44 109 GLN A C 1
ATOM 879 O O . GLN A 1 109 ? 7.515 10.334 -14.217 1.00 77.44 109 GLN A O 1
ATOM 884 N N . ILE A 1 110 ? 8.716 9.015 -15.585 1.00 73.75 110 ILE A N 1
ATOM 885 C CA . ILE A 1 110 ? 8.480 7.771 -14.832 1.00 73.75 110 ILE A CA 1
ATOM 886 C C . ILE A 1 110 ? 8.952 7.912 -13.378 1.00 73.75 110 ILE A C 1
ATOM 888 O O . ILE A 1 110 ? 8.305 7.397 -12.466 1.00 73.75 110 ILE A O 1
ATOM 892 N N . ILE A 1 111 ? 10.015 8.680 -13.128 1.00 73.88 111 ILE A N 1
ATOM 893 C CA . ILE A 1 111 ? 10.579 8.875 -11.786 1.00 73.88 111 ILE A CA 1
ATOM 894 C C . ILE A 1 111 ? 9.557 9.504 -10.837 1.00 73.88 111 ILE A C 1
ATOM 896 O O . ILE A 1 111 ? 9.453 9.103 -9.677 1.00 73.88 111 ILE A O 1
ATOM 900 N N . ALA A 1 112 ? 8.763 10.460 -11.322 1.00 71.50 112 ALA A N 1
ATOM 901 C CA . ALA A 1 112 ? 7.715 11.089 -10.525 1.00 71.50 112 ALA A CA 1
ATOM 902 C C . ALA A 1 112 ? 6.618 10.079 -10.143 1.00 71.50 112 ALA A C 1
ATOM 904 O O . ALA A 1 112 ? 6.162 10.055 -8.999 1.00 71.50 112 ALA A O 1
ATOM 905 N N . TYR A 1 113 ? 6.247 9.188 -11.066 1.00 71.50 113 TYR A N 1
ATOM 906 C CA . TYR A 1 113 ? 5.248 8.148 -10.810 1.00 71.50 113 TYR A CA 1
ATOM 907 C C . TYR A 1 113 ? 5.722 7.105 -9.794 1.00 71.50 113 TYR A C 1
ATOM 909 O O . TYR A 1 113 ? 4.934 6.668 -8.958 1.00 71.50 113 TYR A O 1
ATOM 917 N N . VAL A 1 114 ? 7.005 6.736 -9.823 1.00 75.12 114 VAL A N 1
ATOM 918 C CA . VAL A 1 114 ? 7.558 5.696 -8.935 1.00 75.12 114 VAL A CA 1
ATOM 919 C C . VAL A 1 114 ? 7.947 6.220 -7.550 1.00 75.12 114 VAL A C 1
ATOM 921 O O . VAL A 1 114 ? 7.960 5.466 -6.577 1.00 75.12 114 VAL A O 1
ATOM 924 N N . SER A 1 115 ? 8.207 7.525 -7.438 1.00 79.56 115 SER A N 1
ATOM 925 C CA . SER A 1 115 ? 8.540 8.193 -6.174 1.00 79.56 115 SER A CA 1
ATOM 926 C C . SER A 1 115 ? 7.304 8.613 -5.371 1.00 79.56 115 SER A C 1
ATOM 928 O O . SER A 1 115 ? 7.352 8.659 -4.140 1.00 79.56 115 SER A O 1
ATOM 930 N N . PHE A 1 116 ? 6.161 8.845 -6.022 1.00 81.81 116 PHE A N 1
ATOM 931 C CA . PHE A 1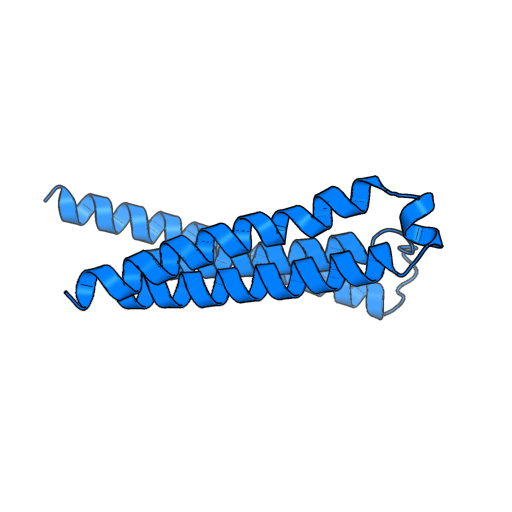 116 ? 4.907 9.192 -5.346 1.00 81.81 116 PHE A CA 1
ATOM 932 C C . PHE A 1 116 ? 4.429 8.144 -4.308 1.00 81.81 116 PHE A C 1
ATOM 934 O O . PHE A 1 116 ? 4.068 8.542 -3.193 1.00 81.81 116 PHE A O 1
ATOM 941 N N . PRO A 1 117 ? 4.491 6.818 -4.572 1.00 81.50 117 PRO A N 1
ATOM 942 C CA . PRO A 1 117 ? 4.242 5.783 -3.566 1.00 81.50 117 PRO A CA 1
ATOM 943 C C . PRO A 1 117 ? 5.108 5.911 -2.313 1.00 81.50 117 PRO A C 1
ATOM 945 O O . PRO A 1 117 ? 4.624 5.634 -1.219 1.00 81.50 117 PRO A O 1
ATOM 948 N N . VAL A 1 118 ? 6.357 6.371 -2.443 1.00 87.00 118 VAL A N 1
ATOM 949 C CA . VAL A 1 118 ? 7.262 6.563 -1.301 1.00 87.00 118 VAL A CA 1
ATOM 950 C C . VAL A 1 118 ? 6.742 7.668 -0.389 1.00 87.00 118 VAL A C 1
ATOM 952 O O . VAL A 1 118 ? 6.667 7.483 0.823 1.00 87.00 118 VAL A O 1
ATOM 955 N N . ILE A 1 119 ? 6.305 8.792 -0.962 1.00 87.56 119 ILE A N 1
ATOM 956 C CA . ILE A 1 119 ? 5.739 9.914 -0.199 1.00 87.56 119 ILE A CA 1
ATOM 957 C C . ILE A 1 119 ? 4.493 9.457 0.569 1.00 87.56 119 ILE A C 1
ATOM 959 O O . ILE A 1 119 ? 4.383 9.688 1.776 1.00 87.56 119 ILE A O 1
ATOM 963 N N . ILE A 1 120 ? 3.574 8.758 -0.106 1.00 87.81 120 ILE A N 1
ATOM 964 C CA . ILE A 1 120 ? 2.387 8.181 0.541 1.00 87.81 120 ILE A CA 1
ATOM 965 C C . ILE A 1 120 ? 2.799 7.194 1.637 1.00 87.81 120 ILE A C 1
ATOM 967 O O . ILE A 1 120 ? 2.255 7.243 2.742 1.00 87.81 120 ILE A O 1
ATOM 971 N N . GLY A 1 121 ? 3.767 6.323 1.357 1.00 89.56 121 GLY A N 1
ATOM 972 C CA . GLY A 1 121 ? 4.260 5.323 2.295 1.00 89.56 121 GLY A CA 1
ATOM 973 C C . GLY A 1 121 ? 4.775 5.949 3.589 1.00 89.56 121 GLY A C 1
ATOM 974 O O . GLY A 1 121 ? 4.363 5.546 4.679 1.00 89.56 121 GLY A O 1
ATOM 975 N N . VAL A 1 122 ? 5.585 7.005 3.483 1.00 93.00 122 VAL A N 1
ATOM 976 C CA . VAL A 1 122 ? 6.097 7.770 4.630 1.00 93.00 122 VAL A CA 1
ATOM 977 C C . VAL A 1 122 ? 4.961 8.400 5.440 1.00 93.00 122 VAL A C 1
ATOM 979 O O . VAL A 1 122 ? 4.945 8.284 6.667 1.00 93.00 122 VAL A O 1
ATOM 982 N N . ILE A 1 123 ? 3.971 9.014 4.784 1.00 92.31 123 ILE A N 1
ATOM 983 C CA . ILE A 1 123 ? 2.810 9.602 5.473 1.00 92.31 123 ILE A CA 1
ATOM 984 C C . ILE A 1 123 ? 2.047 8.530 6.263 1.00 92.31 123 ILE A C 1
ATOM 986 O O . ILE A 1 123 ? 1.702 8.740 7.429 1.00 92.31 123 ILE A O 1
ATOM 990 N N . LEU A 1 124 ? 1.803 7.364 5.659 1.00 91.31 124 LEU A N 1
ATOM 991 C CA . LEU A 1 124 ? 1.102 6.260 6.316 1.00 91.31 124 LEU A CA 1
ATOM 992 C C . LEU A 1 124 ? 1.887 5.708 7.507 1.00 91.31 124 LEU A C 1
ATOM 994 O O . LEU A 1 124 ? 1.277 5.419 8.537 1.00 91.31 124 LEU A O 1
ATOM 998 N N . ILE A 1 125 ? 3.218 5.633 7.412 1.00 93.44 125 ILE A N 1
ATOM 999 C CA . ILE A 1 125 ? 4.085 5.250 8.533 1.00 93.44 125 ILE A CA 1
ATOM 1000 C C . ILE A 1 125 ? 3.922 6.240 9.691 1.00 93.44 125 ILE A C 1
ATOM 1002 O O . ILE A 1 125 ? 3.635 5.822 10.811 1.00 93.44 125 ILE A O 1
ATOM 1006 N N . LEU A 1 126 ? 4.024 7.549 9.438 1.00 94.00 126 LEU A N 1
ATOM 1007 C CA . LEU A 1 126 ? 3.885 8.571 10.484 1.00 94.00 126 LEU A CA 1
ATOM 1008 C C . LEU A 1 126 ? 2.513 8.505 11.175 1.00 94.00 126 LEU A C 1
ATOM 1010 O O . LEU A 1 126 ? 2.419 8.525 12.407 1.00 94.00 126 LEU A O 1
ATOM 1014 N N . VAL A 1 127 ? 1.438 8.365 10.393 1.00 91.31 127 VAL A N 1
ATOM 1015 C CA . VAL A 1 127 ? 0.075 8.208 10.929 1.00 91.31 127 VAL A CA 1
ATOM 1016 C C . VAL A 1 127 ? -0.073 6.889 11.694 1.00 91.31 127 VAL A C 1
ATOM 1018 O O . VAL A 1 127 ? -0.734 6.852 12.737 1.00 91.31 127 VAL A O 1
ATOM 1021 N N . GLY A 1 128 ? 0.545 5.816 11.204 1.00 90.62 128 GLY A N 1
ATOM 1022 C CA . GLY A 1 128 ? 0.568 4.503 11.835 1.00 90.62 128 GLY A CA 1
ATOM 1023 C C . GLY A 1 128 ? 1.237 4.535 13.208 1.00 90.62 128 GLY A C 1
ATOM 1024 O O . GLY A 1 128 ? 0.617 4.125 14.190 1.00 90.62 128 GLY A O 1
ATOM 1025 N N . ILE A 1 129 ? 2.440 5.117 13.298 1.00 92.12 129 ILE A N 1
ATOM 1026 C CA . ILE A 1 129 ? 3.194 5.302 14.548 1.00 92.12 129 ILE A CA 1
ATOM 1027 C C . ILE A 1 129 ? 2.345 6.079 15.553 1.00 92.12 129 ILE A C 1
ATOM 1029 O O . ILE A 1 129 ? 2.105 5.601 16.662 1.00 92.12 129 ILE A O 1
ATOM 1033 N N . LYS A 1 130 ? 1.809 7.240 15.149 1.00 90.69 130 LYS A N 1
ATOM 1034 C CA . LYS A 1 130 ? 0.965 8.070 16.020 1.00 90.69 130 LYS A CA 1
ATOM 1035 C C . LYS A 1 130 ? -0.216 7.278 16.589 1.00 90.69 130 LYS A C 1
ATOM 1037 O O . LYS A 1 130 ? -0.501 7.365 17.779 1.00 90.69 130 LYS A O 1
ATOM 1042 N N . ARG A 1 131 ? -0.896 6.477 15.762 1.00 87.88 131 ARG A N 1
ATOM 1043 C CA . ARG A 1 131 ? -2.043 5.657 16.195 1.00 87.88 131 ARG A CA 1
ATOM 1044 C C . ARG A 1 131 ? -1.664 4.516 17.136 1.00 87.88 131 ARG A C 1
ATOM 1046 O O . ARG A 1 131 ? -2.490 4.141 17.965 1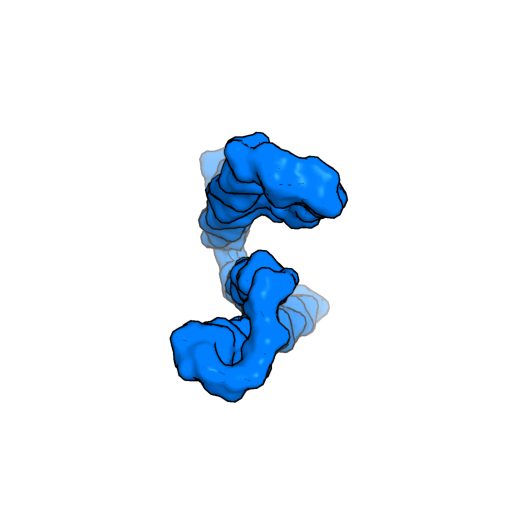.00 87.88 131 ARG A O 1
ATOM 1053 N N . VAL A 1 132 ? -0.462 3.959 17.007 1.00 90.12 132 VAL A N 1
ATOM 1054 C CA . VAL A 1 132 ? 0.044 2.926 17.921 1.00 90.12 132 VAL A CA 1
ATOM 1055 C C . VAL A 1 132 ? 0.426 3.539 19.273 1.00 90.12 132 VAL A C 1
ATOM 1057 O O . VAL A 1 132 ? 0.062 2.976 20.302 1.00 90.12 132 VAL A O 1
ATOM 1060 N N . ILE A 1 133 ? 1.088 4.703 19.275 1.00 84.19 133 ILE A N 1
ATOM 1061 C CA . ILE A 1 133 ? 1.606 5.362 20.488 1.00 84.19 133 ILE A CA 1
ATOM 1062 C C . ILE A 1 133 ? 0.504 5.997 21.342 1.00 84.19 133 ILE A C 1
ATOM 1064 O O . ILE A 1 133 ? 0.553 5.881 22.560 1.00 84.19 133 ILE A O 1
ATOM 1068 N N . VAL A 1 134 ? -0.517 6.623 20.743 1.00 71.25 134 VAL A N 1
ATOM 1069 C CA . VAL A 1 134 ? -1.588 7.346 21.475 1.00 71.25 134 VAL A CA 1
ATOM 1070 C C . VAL A 1 134 ? -2.368 6.470 22.472 1.00 71.25 134 VAL A C 1
ATOM 1072 O O . VAL A 1 134 ? -3.111 7.000 23.284 1.00 71.25 134 VAL A O 1
ATOM 1075 N N . LYS A 1 135 ? -2.215 5.141 22.431 1.00 58.69 135 LYS A N 1
ATOM 1076 C CA . LYS A 1 135 ? -2.841 4.216 23.387 1.00 58.69 135 LYS A CA 1
ATOM 1077 C C . LYS A 1 135 ? -1.863 3.572 24.385 1.00 58.69 135 LYS A C 1
ATOM 1079 O O . LYS A 1 135 ? -2.289 2.710 25.148 1.00 58.69 135 LYS A O 1
ATOM 1084 N N . LEU A 1 136 ? -0.568 3.886 24.288 1.00 53.41 136 LEU A N 1
ATOM 1085 C CA . LEU A 1 136 ? 0.462 3.478 25.253 1.00 53.41 136 LEU A CA 1
ATOM 1086 C C . LEU A 1 136 ? 0.607 4.495 26.399 1.00 53.41 136 LEU A C 1
ATOM 1088 O O . LEU A 1 136 ? 1.021 4.093 27.481 1.00 53.41 136 LEU A O 1
ATOM 1092 N N . ASN A 1 137 ? 0.239 5.760 26.155 1.00 46.03 137 ASN A N 1
ATOM 1093 C CA . ASN A 1 137 ? -0.047 6.770 27.184 1.00 46.03 137 ASN A CA 1
ATOM 1094 C C . ASN A 1 137 ? -1.528 6.743 27.572 1.00 46.03 137 ASN A C 1
ATOM 1096 O O . ASN A 1 137 ? -1.832 7.231 28.680 1.00 46.03 137 ASN A O 1
#

Sequence (137 aa):
MIQIESIKVQKRRGLILIIIGLIFLIFTTIWGLIWSLQLGIYVLAMGYPIIYFEVFGILILLLGIYTFLSSPRNKGLLLLIIGLTLSIVGIYYTLNILLNLEIFRTEPQIIAYVSFPVIIGVILILVGIKRVIVKLN

Secondary structure (DSSP, 8-state):
-HHHHHHHHHHHHHHHHHHHHHHHHHHHHHHHHHHHTT-S---SS-HHHHHHHHHHHHHHHHHHHHHH---HHHHHHHHHHHHHHHHHHHHHHHHHHHH-HHHHHH-TTHHHHHHHHHHHHHHHHHHHHHHHHTTT-

Radius of gyration: 18.24 Å; chains: 1; bounding box: 49×28×56 Å